Protein AF-A0A7X5AK95-F1 (afdb_monomer)

Secondary structure (DSSP, 8-state):
-HHHHHHHHHHHHHHHHHHHHS-EE-TTS-EE--SSPPPP-TTS-HHHHHHSPP-PPPTTPPPP--

Organism: NCBI:txid2691040

pLDDT: mean 74.98, std 8.94, range [48.94, 93.25]

Sequence (66 aa):
MLTTRLLLAATLLGTLLLAGCTTYTFDDGHRETVWGVPAEDETLSREERVNTPPRYREPGEIPEAR

Solvent-accessible surface area (backbone atoms only — not comparable to full-atom values): 4502 Å² total; per-residue (Å²): 110,71,65,63,53,50,52,53,51,51,51,51,52,50,53,57,58,55,56,64,75,59,42,47,72,46,98,87,68,48,75,46,75,60,85,90,63,77,82,82,66,83,91,50,54,74,69,54,56,73,72,47,76,87,82,76,81,64,94,84,74,76,80,82,86,128

Nearest PDB structures (foldseek):
  8jxd-assembly1_B-2  TM=3.707E-01  e=6.565E+00  Rattus norvegicus
  7ohq-assembly1_v  TM=3.523E-01  e=6.565E+00  Saccharomyces cerevisiae S288C

Radius of gyration: 17.96 Å; Cα contacts (8 Å, |Δi|>4): 16; chains: 1; bounding box: 55×23×28 Å

Structure (mmCIF, N/CA/C/O backbone):
data_AF-A0A7X5AK95-F1
#
_entry.id   AF-A0A7X5AK95-F1
#
loop_
_atom_site.group_PDB
_atom_site.id
_atom_site.type_symbol
_atom_site.label_atom_id
_atom_site.label_alt_id
_atom_site.label_comp_id
_atom_site.label_asym_id
_atom_site.label_entity_id
_atom_site.label_seq_id
_atom_site.pdbx_PDB_ins_code
_atom_site.Cartn_x
_atom_site.Cartn_y
_atom_site.Cartn_z
_atom_site.occupancy
_atom_site.B_iso_or_equiv
_atom_site.auth_seq_id
_atom_site.auth_comp_id
_atom_site.auth_asym_id
_atom_site.auth_atom_id
_atom_site.pdbx_PDB_model_num
ATOM 1 N N . MET A 1 1 ? 35.385 -2.507 -15.334 1.00 62.00 1 MET A N 1
ATOM 2 C CA . MET A 1 1 ? 34.987 -1.555 -14.267 1.00 62.00 1 MET A CA 1
ATOM 3 C C . MET A 1 1 ? 33.721 -0.768 -14.603 1.00 62.00 1 MET A C 1
ATOM 5 O O . MET A 1 1 ? 32.860 -0.677 -13.739 1.00 62.00 1 MET A O 1
ATOM 9 N N . LEU A 1 2 ? 33.572 -0.222 -15.820 1.00 77.56 2 LEU A N 1
ATOM 10 C CA . LEU A 1 2 ? 32.367 0.520 -16.231 1.00 77.56 2 LEU A CA 1
ATOM 11 C C . LEU A 1 2 ? 31.087 -0.337 -16.181 1.00 77.56 2 LEU A C 1
ATOM 13 O O . LEU A 1 2 ? 30.083 0.084 -15.622 1.00 77.56 2 LEU A O 1
ATOM 17 N N . THR A 1 3 ? 31.159 -1.572 -16.679 1.00 80.88 3 THR A N 1
ATOM 18 C CA . THR A 1 3 ? 30.058 -2.550 -16.667 1.00 80.88 3 THR A CA 1
ATOM 19 C C . THR A 1 3 ? 29.585 -2.910 -15.259 1.00 80.88 3 THR A C 1
ATOM 21 O O . THR A 1 3 ? 28.388 -2.949 -15.007 1.00 80.88 3 THR A O 1
ATOM 24 N N . THR A 1 4 ? 30.509 -3.094 -14.313 1.00 83.94 4 THR A N 1
ATOM 25 C CA . THR A 1 4 ? 30.180 -3.376 -12.906 1.00 83.94 4 THR A CA 1
ATOM 26 C C . THR A 1 4 ? 29.435 -2.214 -12.248 1.00 83.94 4 THR A C 1
ATOM 28 O O . THR A 1 4 ? 28.477 -2.440 -11.520 1.00 83.94 4 THR A O 1
ATOM 31 N N . ARG A 1 5 ? 29.839 -0.968 -12.530 1.00 88.62 5 ARG A N 1
ATOM 32 C CA . ARG A 1 5 ? 29.169 0.237 -12.009 1.00 88.62 5 ARG A CA 1
ATOM 33 C C . ARG A 1 5 ? 27.776 0.423 -12.611 1.00 88.62 5 ARG A C 1
ATOM 35 O O . ARG A 1 5 ? 26.858 0.803 -11.894 1.00 88.62 5 ARG A O 1
ATOM 42 N N . LEU A 1 6 ? 27.621 0.120 -13.901 1.00 90.69 6 LEU A N 1
ATOM 43 C CA . LEU A 1 6 ? 26.335 0.200 -14.594 1.00 90.69 6 LEU A CA 1
ATOM 44 C C . LEU A 1 6 ? 25.332 -0.825 -14.047 1.00 90.69 6 LEU A C 1
ATOM 46 O O . LEU A 1 6 ? 24.179 -0.484 -13.802 1.00 90.69 6 LEU A O 1
ATOM 50 N N . LEU A 1 7 ? 25.791 -2.057 -13.801 1.00 91.00 7 LEU A N 1
ATOM 51 C CA . LEU A 1 7 ? 24.979 -3.105 -13.180 1.00 91.00 7 LEU A CA 1
ATOM 52 C C . LEU A 1 7 ? 24.502 -2.688 -11.789 1.00 91.00 7 LEU A C 1
ATOM 54 O O . LEU A 1 7 ? 23.321 -2.819 -11.506 1.00 91.00 7 LEU A O 1
ATOM 58 N N . LEU A 1 8 ? 25.395 -2.131 -10.966 1.00 93.25 8 LEU A N 1
ATOM 59 C CA . LEU A 1 8 ? 25.080 -1.669 -9.610 1.00 93.25 8 LEU A CA 1
ATOM 60 C C . LEU A 1 8 ? 24.051 -0.528 -9.598 1.00 93.25 8 LEU A C 1
ATOM 62 O O . LEU A 1 8 ? 23.150 -0.510 -8.763 1.00 93.25 8 LEU A O 1
ATOM 66 N N . ALA A 1 9 ? 24.166 0.411 -10.541 1.00 91.44 9 ALA A N 1
ATOM 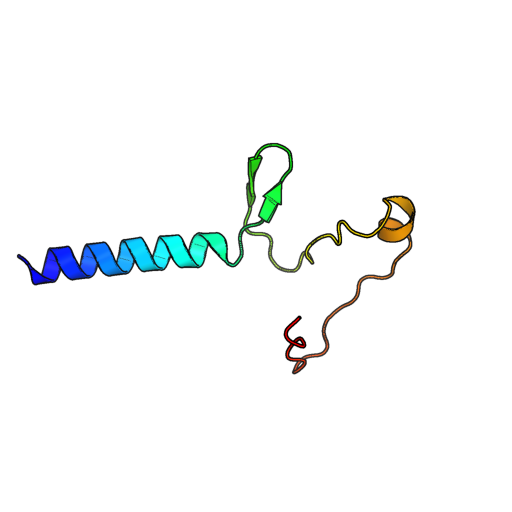67 C CA . ALA A 1 9 ? 23.199 1.493 -10.703 1.00 91.44 9 ALA A CA 1
ATOM 68 C C . ALA A 1 9 ? 21.824 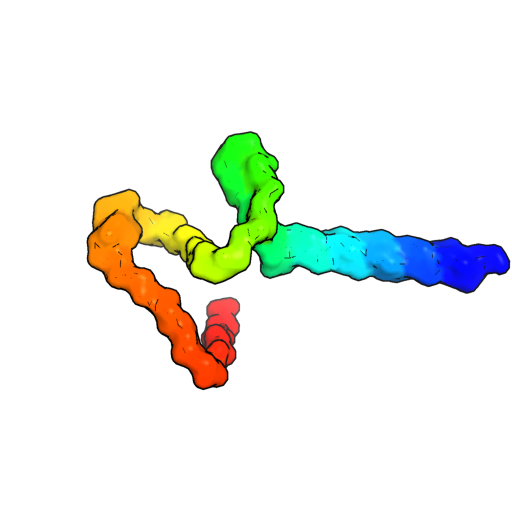0.970 -11.151 1.00 91.44 9 ALA A C 1
ATOM 70 O O . ALA A 1 9 ? 20.803 1.420 -10.637 1.00 91.44 9 ALA A O 1
ATOM 71 N N . ALA A 1 10 ? 21.793 -0.003 -12.067 1.00 91.19 10 ALA A N 1
ATOM 72 C CA . ALA A 1 10 ? 20.555 -0.617 -12.538 1.00 91.19 10 ALA A CA 1
ATOM 73 C C . ALA A 1 10 ? 19.836 -1.406 -11.431 1.00 91.19 10 ALA A C 1
ATOM 75 O O . ALA A 1 10 ? 18.619 -1.284 -11.301 1.00 91.19 10 ALA A O 1
ATOM 76 N N . THR A 1 11 ? 20.562 -2.160 -10.595 1.00 89.12 11 THR A N 1
ATOM 77 C CA . THR A 1 11 ? 19.957 -2.844 -9.439 1.00 89.12 11 THR A CA 1
ATOM 78 C C . THR A 1 11 ? 19.436 -1.860 -8.404 1.00 89.12 11 THR A C 1
ATOM 80 O O . THR A 1 11 ? 18.308 -2.028 -7.951 1.00 89.12 11 THR A O 1
ATOM 83 N N . LEU A 1 12 ? 20.201 -0.815 -8.067 1.00 88.81 12 LEU A N 1
ATOM 84 C CA . LEU A 1 12 ? 19.749 0.222 -7.132 1.00 88.81 12 LEU A CA 1
ATOM 85 C C . LEU A 1 12 ? 18.475 0.909 -7.624 1.00 88.81 12 LEU A C 1
ATOM 87 O O . LEU A 1 12 ? 17.496 0.991 -6.882 1.00 88.81 12 LEU A O 1
ATOM 91 N N . LEU A 1 13 ? 18.464 1.345 -8.884 1.00 87.75 13 LEU A N 1
ATOM 92 C CA . LEU A 1 13 ? 17.299 1.982 -9.485 1.00 87.75 13 LEU A CA 1
ATOM 93 C C . LEU A 1 13 ? 16.099 1.023 -9.496 1.00 87.75 13 LEU A C 1
ATOM 95 O O . LEU A 1 13 ? 15.023 1.404 -9.051 1.00 87.75 13 LEU A O 1
ATOM 99 N N . GLY A 1 14 ? 16.296 -0.238 -9.892 1.00 84.00 14 GLY A N 1
ATOM 100 C CA . GLY A 1 14 ? 15.255 -1.266 -9.838 1.00 84.00 14 GLY A CA 1
ATOM 101 C C . GLY A 1 14 ? 14.660 -1.426 -8.436 1.00 84.00 14 GLY A C 1
ATOM 102 O O . GLY A 1 14 ? 13.446 -1.365 -8.276 1.00 84.00 14 GLY A O 1
ATOM 103 N N . THR A 1 15 ? 15.498 -1.541 -7.402 1.00 79.88 15 THR A N 1
ATOM 104 C CA . THR A 1 15 ? 15.016 -1.662 -6.014 1.00 79.88 15 THR A CA 1
ATOM 105 C C . THR A 1 15 ? 14.262 -0.424 -5.525 1.00 79.88 15 THR A C 1
ATOM 107 O O . THR A 1 15 ? 13.263 -0.564 -4.825 1.00 79.88 15 THR A O 1
ATOM 110 N N . LEU A 1 16 ? 14.686 0.776 -5.932 1.00 77.88 16 LEU A N 1
ATOM 111 C CA . LEU A 1 16 ? 14.017 2.037 -5.600 1.00 77.88 16 LEU A CA 1
ATOM 112 C C . LEU A 1 16 ? 12.631 2.147 -6.243 1.00 77.88 16 LEU A C 1
ATOM 114 O O . LEU A 1 16 ? 11.690 2.566 -5.572 1.00 77.88 16 LEU A O 1
ATOM 118 N N . LEU A 1 17 ? 12.492 1.745 -7.511 1.00 72.88 17 LEU A N 1
ATOM 119 C CA . LEU A 1 17 ? 11.186 1.720 -8.172 1.00 72.88 17 LEU A CA 1
ATOM 120 C C . LEU A 1 17 ? 10.252 0.679 -7.540 1.00 72.88 17 LEU A C 1
ATOM 122 O O . LEU A 1 17 ? 9.085 0.981 -7.310 1.00 72.88 17 LEU A O 1
ATOM 126 N N . LEU A 1 18 ? 10.754 -0.516 -7.206 1.00 67.44 18 LEU A N 1
ATOM 127 C CA . LEU A 1 18 ? 9.930 -1.556 -6.579 1.00 67.44 18 LEU A CA 1
ATOM 128 C C . LEU A 1 18 ? 9.476 -1.178 -5.162 1.00 67.44 18 LEU A C 1
ATOM 130 O O . LEU A 1 18 ? 8.351 -1.499 -4.784 1.00 67.44 18 LEU A O 1
ATOM 134 N N . ALA A 1 19 ? 10.306 -0.466 -4.395 1.00 64.81 19 ALA A N 1
ATOM 135 C CA . ALA A 1 19 ? 9.967 -0.056 -3.033 1.00 64.81 19 ALA A CA 1
ATOM 136 C C . ALA A 1 19 ? 8.744 0.879 -2.964 1.00 64.81 19 ALA A C 1
ATOM 138 O O . ALA A 1 19 ? 8.080 0.918 -1.930 1.00 64.81 19 ALA A O 1
ATOM 139 N N . GLY A 1 20 ? 8.428 1.606 -4.042 1.00 59.72 20 GLY A N 1
ATOM 140 C CA . GLY A 1 20 ? 7.276 2.511 -4.107 1.00 59.72 20 GLY A CA 1
ATOM 141 C C . GLY A 1 20 ? 5.965 1.863 -4.561 1.00 59.72 20 GLY A C 1
ATOM 142 O O . GLY A 1 20 ? 4.905 2.419 -4.302 1.00 59.72 20 GLY A O 1
ATOM 143 N N . CYS A 1 21 ? 6.006 0.700 -5.219 1.00 65.88 21 CYS A N 1
ATOM 144 C CA . CYS A 1 21 ? 4.813 0.119 -5.846 1.00 65.88 21 CYS A CA 1
ATOM 145 C C . CYS A 1 21 ? 3.957 -0.749 -4.906 1.00 65.88 21 CYS A C 1
ATOM 147 O O . CYS A 1 21 ? 2.823 -1.061 -5.258 1.00 65.88 21 CYS A O 1
ATOM 149 N N . THR A 1 22 ? 4.466 -1.144 -3.732 1.00 67.25 22 THR A N 1
ATOM 150 C CA . THR A 1 22 ? 3.736 -2.009 -2.775 1.00 67.25 22 THR A CA 1
ATOM 151 C C . THR A 1 22 ? 3.870 -1.587 -1.307 1.00 67.25 22 THR A C 1
ATOM 153 O O . THR A 1 22 ? 3.413 -2.305 -0.421 1.00 67.25 22 THR A O 1
ATOM 156 N N . THR A 1 23 ? 4.531 -0.465 -1.021 1.00 72.44 23 THR A N 1
ATOM 157 C CA . THR A 1 23 ? 4.733 0.027 0.350 1.00 72.44 23 THR A CA 1
ATOM 158 C C . THR A 1 23 ? 3.703 1.097 0.669 1.00 72.44 23 THR A C 1
ATOM 160 O O . THR A 1 23 ? 3.671 2.139 0.014 1.00 72.44 23 THR A O 1
ATOM 163 N N . TYR A 1 24 ? 2.900 0.863 1.703 1.00 69.25 24 TYR A N 1
ATOM 164 C CA . TYR A 1 24 ? 2.000 1.868 2.254 1.00 69.25 24 TYR A CA 1
ATOM 165 C C . TYR A 1 24 ? 2.801 2.884 3.056 1.00 69.25 24 TYR A C 1
ATOM 167 O O . TYR A 1 24 ? 3.726 2.517 3.778 1.00 69.25 24 TYR A O 1
ATOM 175 N N . THR A 1 25 ? 2.463 4.162 2.900 1.00 75.44 25 THR A N 1
ATOM 176 C CA . THR A 1 25 ? 2.976 5.236 3.754 1.00 75.44 25 THR A CA 1
ATOM 177 C C . THR A 1 25 ? 1.817 5.715 4.616 1.00 75.44 25 THR A C 1
ATOM 179 O O . THR A 1 25 ? 0.791 6.109 4.068 1.00 75.44 25 THR A O 1
ATOM 182 N N . PHE A 1 26 ? 1.964 5.622 5.934 1.00 75.81 26 PHE A N 1
ATOM 183 C CA . PHE A 1 26 ? 0.950 6.029 6.907 1.00 75.81 26 PHE A CA 1
ATOM 184 C C . PHE A 1 26 ? 1.116 7.508 7.288 1.00 75.81 26 PHE A C 1
ATOM 186 O O . PHE A 1 26 ? 2.140 8.124 6.983 1.00 75.81 26 PHE A O 1
ATOM 193 N N . ASP A 1 27 ? 0.121 8.079 7.971 1.00 73.31 27 ASP A N 1
ATOM 194 C CA . ASP A 1 27 ? 0.102 9.497 8.373 1.00 73.31 27 ASP A CA 1
ATOM 195 C C . ASP A 1 27 ? 1.282 9.906 9.272 1.00 73.31 27 ASP A C 1
ATOM 197 O O . ASP A 1 27 ? 1.707 11.061 9.278 1.00 73.31 27 ASP A O 1
ATOM 201 N N . ASP A 1 28 ? 1.846 8.959 10.022 1.00 84.31 28 ASP A N 1
ATOM 202 C CA . ASP A 1 28 ? 3.039 9.146 10.853 1.00 84.31 28 ASP A CA 1
ATOM 203 C C . ASP A 1 28 ? 4.358 9.057 10.056 1.00 84.31 28 ASP A C 1
ATOM 205 O O . ASP A 1 28 ? 5.448 9.168 10.621 1.00 84.31 28 ASP A O 1
ATOM 209 N N . GLY A 1 29 ? 4.275 8.870 8.735 1.00 77.31 29 GLY A N 1
ATOM 210 C CA . GLY A 1 29 ? 5.410 8.681 7.837 1.00 77.31 29 GLY A CA 1
ATOM 211 C C . GLY A 1 29 ? 6.000 7.270 7.879 1.00 77.31 29 GLY A C 1
ATOM 212 O O . GLY A 1 29 ? 7.001 7.013 7.198 1.00 77.31 29 GLY A O 1
ATOM 213 N N . HIS A 1 30 ? 5.406 6.352 8.650 1.00 77.31 30 HIS A N 1
ATOM 214 C CA . HIS A 1 30 ? 5.829 4.961 8.678 1.00 77.31 30 HIS A CA 1
ATOM 215 C C . HIS A 1 30 ? 5.565 4.299 7.325 1.00 77.31 30 HIS A C 1
ATOM 217 O O . HIS A 1 30 ? 4.599 4.610 6.625 1.00 77.31 30 HIS A O 1
ATOM 223 N N . ARG A 1 31 ? 6.451 3.380 6.943 1.00 78.31 31 ARG A N 1
ATOM 224 C CA . ARG A 1 31 ? 6.404 2.681 5.661 1.00 78.31 31 ARG A CA 1
ATOM 225 C C . ARG A 1 31 ? 6.375 1.186 5.888 1.00 78.31 31 ARG A C 1
ATOM 227 O O . ARG A 1 31 ? 7.333 0.636 6.422 1.00 78.31 31 ARG A O 1
ATOM 234 N N . GLU A 1 32 ? 5.310 0.532 5.442 1.00 76.56 32 GLU A N 1
ATOM 235 C CA . GLU A 1 32 ? 5.167 -0.915 5.583 1.00 76.56 32 GLU A CA 1
ATOM 236 C C . GLU A 1 32 ? 4.644 -1.560 4.301 1.00 76.56 32 GLU A C 1
ATOM 238 O O . GLU A 1 32 ? 3.729 -1.062 3.643 1.00 76.56 32 GLU A O 1
ATOM 243 N N . THR A 1 33 ? 5.234 -2.697 3.937 1.00 77.06 33 THR A N 1
ATOM 244 C CA . THR A 1 33 ? 4.713 -3.549 2.868 1.00 77.06 33 THR A CA 1
ATOM 245 C C . THR A 1 33 ? 3.708 -4.519 3.474 1.00 77.06 33 THR A C 1
ATOM 247 O O . THR A 1 33 ? 4.096 -5.504 4.101 1.00 77.06 33 THR A O 1
ATOM 250 N N . VAL A 1 34 ? 2.418 -4.249 3.278 1.00 70.25 34 VAL A N 1
ATOM 251 C CA . VAL A 1 34 ? 1.341 -5.084 3.819 1.00 70.25 34 VAL A CA 1
ATOM 252 C C . VAL A 1 34 ? 0.693 -5.878 2.692 1.00 70.25 34 VAL A C 1
ATOM 254 O O . VAL A 1 34 ? 0.177 -5.317 1.725 1.00 70.25 34 VAL A O 1
ATOM 257 N N . TRP A 1 35 ? 0.725 -7.203 2.802 1.00 66.69 35 TRP A N 1
ATOM 258 C CA . TRP A 1 35 ? 0.137 -8.095 1.806 1.00 66.69 35 TRP A CA 1
ATOM 259 C C . TRP A 1 35 ? -1.346 -8.317 2.102 1.00 66.69 35 TRP A C 1
ATOM 261 O O . TRP A 1 35 ? -1.713 -8.673 3.217 1.00 66.69 35 TRP A O 1
ATOM 271 N N . GLY A 1 36 ? -2.203 -8.129 1.097 1.00 65.31 36 GLY A N 1
ATOM 272 C CA . GLY A 1 36 ? -3.639 -8.409 1.210 1.00 65.31 36 GLY A CA 1
ATOM 273 C C . GLY A 1 36 ? -4.465 -7.348 1.944 1.00 65.31 36 GLY A C 1
ATOM 274 O O . GLY A 1 36 ? -5.675 -7.523 2.060 1.00 65.31 36 GLY A O 1
ATOM 275 N N . VAL A 1 37 ? -3.856 -6.246 2.393 1.00 68.06 37 VAL A N 1
ATOM 276 C CA . VAL A 1 37 ? -4.601 -5.079 2.885 1.00 68.06 37 VAL A CA 1
ATOM 277 C C . VAL A 1 37 ? -4.926 -4.176 1.692 1.00 68.06 37 VAL A C 1
ATOM 279 O O . VAL A 1 37 ? -3.998 -3.753 0.993 1.00 68.06 37 VAL A O 1
ATOM 282 N N . PRO A 1 38 ? -6.214 -3.923 1.397 1.00 65.75 38 PRO A N 1
ATOM 283 C CA . PRO A 1 38 ? -6.602 -2.991 0.350 1.00 65.75 38 PRO A CA 1
ATOM 284 C C . PRO A 1 38 ? -6.245 -1.561 0.763 1.00 65.75 38 PRO A C 1
ATOM 286 O O . PRO A 1 38 ? -6.330 -1.213 1.939 1.00 65.75 38 PRO A O 1
ATOM 289 N N . ALA A 1 39 ? -5.863 -0.736 -0.210 1.00 69.06 39 ALA A N 1
ATOM 290 C CA . ALA A 1 39 ? -5.642 0.682 0.031 1.00 69.06 39 ALA A CA 1
ATOM 291 C C . ALA A 1 39 ? -6.932 1.333 0.549 1.00 69.06 39 ALA A C 1
ATOM 293 O O . ALA A 1 39 ? -8.016 1.055 0.025 1.00 69.06 39 ALA A O 1
ATOM 294 N N . GLU A 1 40 ? -6.814 2.177 1.575 1.00 71.25 40 GLU A N 1
ATOM 295 C CA . GLU A 1 40 ? -7.958 2.935 2.078 1.00 71.25 40 GLU A CA 1
ATOM 296 C C . GLU A 1 40 ? -8.421 3.953 1.027 1.00 71.25 40 GLU A C 1
ATOM 298 O O . GLU A 1 40 ? -7.611 4.615 0.380 1.00 71.25 40 GLU A O 1
ATOM 303 N N . ASP A 1 41 ? -9.736 4.073 0.850 1.00 70.56 41 ASP A N 1
ATOM 304 C CA . ASP A 1 41 ? -10.329 5.104 0.003 1.00 70.56 41 ASP A CA 1
ATOM 305 C C . ASP A 1 41 ? -10.554 6.375 0.831 1.00 70.56 41 ASP A C 1
ATOM 307 O O . ASP A 1 41 ? -11.455 6.440 1.673 1.00 70.56 41 ASP A O 1
ATOM 311 N N . GLU A 1 42 ? -9.721 7.389 0.596 1.00 70.75 42 GLU A N 1
ATOM 312 C CA . GLU A 1 42 ? -9.799 8.683 1.285 1.00 70.75 42 GLU A CA 1
ATOM 313 C C . GLU A 1 42 ? -11.049 9.498 0.920 1.00 70.75 42 GLU A C 1
ATOM 315 O O . GLU A 1 42 ? -11.369 10.470 1.603 1.00 70.75 42 GLU A O 1
ATOM 320 N N . THR A 1 43 ? -11.788 9.115 -0.128 1.00 76.06 43 THR A N 1
ATOM 321 C CA . THR A 1 43 ? -13.039 9.795 -0.501 1.00 76.06 43 THR A CA 1
ATOM 322 C C . THR A 1 43 ? -14.213 9.425 0.407 1.00 76.06 43 THR A C 1
ATOM 324 O O . THR A 1 43 ? -15.227 10.123 0.406 1.00 76.06 43 THR A O 1
ATOM 327 N N . LEU A 1 44 ? -14.075 8.360 1.203 1.00 77.81 44 LEU A N 1
ATOM 328 C CA . LEU A 1 44 ? -15.101 7.870 2.119 1.00 77.81 44 LEU A CA 1
ATOM 329 C C . LEU A 1 44 ? -14.887 8.411 3.535 1.00 77.81 44 LEU A C 1
ATOM 331 O O . LEU A 1 44 ? -13.767 8.408 4.058 1.00 77.81 44 LEU A O 1
ATOM 335 N N . SER A 1 45 ? -15.972 8.787 4.216 1.00 81.81 45 SER A N 1
ATOM 336 C CA . SER A 1 45 ? -15.918 9.080 5.651 1.00 81.81 45 SER A CA 1
ATOM 337 C C . SER A 1 45 ? -15.602 7.819 6.464 1.00 81.81 45 SER A C 1
ATOM 339 O O . SER A 1 45 ? -15.811 6.687 6.025 1.00 81.81 45 SER A O 1
ATOM 341 N N . ARG A 1 46 ? -15.108 7.990 7.696 1.00 78.00 46 ARG A N 1
ATOM 342 C CA . ARG A 1 46 ? -14.739 6.860 8.568 1.00 78.00 46 ARG A CA 1
ATOM 343 C C . ARG A 1 46 ? -15.904 5.893 8.813 1.00 78.00 46 ARG A C 1
ATOM 345 O O . ARG A 1 46 ? -15.689 4.685 8.840 1.00 78.00 46 ARG A O 1
ATOM 352 N N . GLU A 1 47 ? -17.118 6.410 8.988 1.00 82.38 47 GLU A N 1
ATOM 353 C CA . GLU A 1 47 ? -18.320 5.588 9.182 1.00 82.38 47 GLU A CA 1
ATOM 354 C C . GLU A 1 47 ? -18.688 4.805 7.920 1.00 82.38 47 GLU A C 1
ATOM 356 O O . GLU A 1 47 ? -19.047 3.631 8.014 1.00 82.38 47 GLU A O 1
ATOM 361 N N . GLU A 1 48 ? -18.538 5.406 6.739 1.00 82.25 48 GLU A N 1
ATOM 362 C CA . GLU A 1 48 ? -18.746 4.715 5.463 1.00 82.25 48 GLU A CA 1
ATOM 363 C C . GLU A 1 48 ? -17.697 3.625 5.238 1.00 82.25 48 GLU A C 1
ATOM 365 O O . GLU A 1 48 ? -18.053 2.526 4.817 1.00 82.25 48 GLU A O 1
ATOM 370 N N . ARG A 1 49 ? -16.427 3.868 5.591 1.00 74.50 49 ARG A N 1
ATOM 371 C CA . ARG A 1 49 ? -15.360 2.857 5.480 1.00 74.50 49 ARG A CA 1
ATOM 372 C C . ARG A 1 49 ? -15.631 1.623 6.338 1.00 74.50 49 ARG A C 1
ATOM 374 O O . ARG A 1 49 ? -15.465 0.510 5.857 1.00 74.50 49 ARG A O 1
ATOM 381 N N . VAL A 1 50 ? -16.072 1.808 7.584 1.00 76.00 50 VAL A N 1
ATOM 382 C CA . VAL A 1 50 ? -16.335 0.692 8.516 1.00 76.00 50 VAL A CA 1
ATOM 383 C C . VAL A 1 50 ? -17.580 -0.107 8.120 1.00 76.00 50 VAL A C 1
ATOM 385 O O . VAL A 1 50 ? -17.622 -1.317 8.331 1.00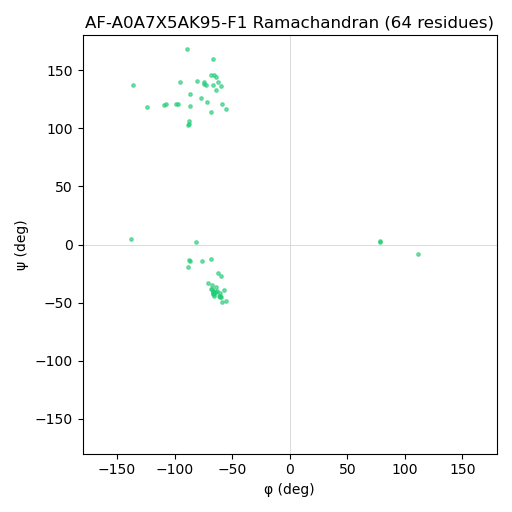 76.00 50 VAL A O 1
ATOM 388 N N . ASN A 1 51 ? -18.587 0.552 7.541 1.00 80.88 51 ASN A N 1
ATOM 389 C CA . ASN A 1 51 ? -19.822 -0.104 7.107 1.00 80.88 51 ASN A CA 1
ATOM 390 C C . ASN A 1 51 ? -19.752 -0.668 5.677 1.00 80.88 51 ASN A C 1
ATOM 392 O O . ASN A 1 51 ? -20.630 -1.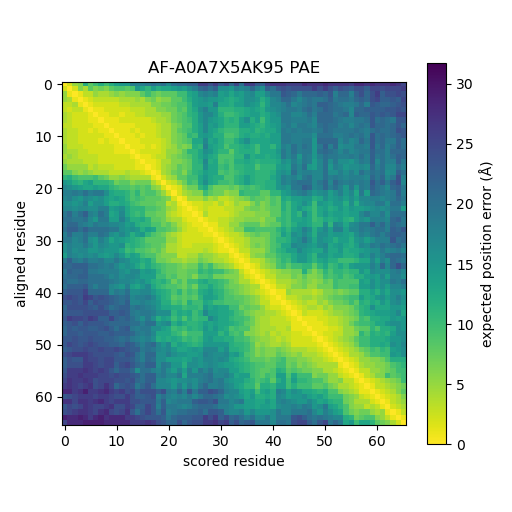439 5.285 1.00 80.88 51 ASN A O 1
ATOM 396 N N . THR A 1 52 ? -18.738 -0.302 4.889 1.00 73.69 52 THR A N 1
ATOM 397 C CA . THR A 1 52 ? -18.559 -0.825 3.531 1.00 73.69 52 THR A CA 1
ATOM 398 C C . THR A 1 52 ? -17.983 -2.241 3.593 1.00 73.69 52 THR A C 1
ATOM 400 O O . THR A 1 52 ? -16.942 -2.455 4.217 1.00 73.69 52 THR A O 1
ATOM 403 N N . PRO A 1 53 ? -18.617 -3.233 2.944 1.00 72.06 53 PRO A N 1
ATOM 404 C CA . PRO A 1 53 ? -18.077 -4.583 2.905 1.00 72.06 53 PRO A CA 1
ATOM 405 C C . PRO A 1 53 ? -16.731 -4.607 2.164 1.00 72.06 53 PRO A C 1
ATOM 407 O O . PRO A 1 53 ? -16.570 -3.900 1.163 1.00 72.06 53 PRO A O 1
ATOM 410 N N . PRO A 1 54 ? -15.768 -5.440 2.599 1.00 68.12 54 PRO A N 1
ATOM 411 C CA . PRO A 1 54 ? -14.502 -5.584 1.897 1.00 68.12 54 PRO A CA 1
ATOM 412 C C . PRO A 1 54 ? -14.755 -6.042 0.457 1.00 68.12 54 PRO A C 1
ATOM 414 O O . PRO A 1 54 ? -15.351 -7.092 0.211 1.00 68.12 54 PRO A O 1
ATOM 417 N N . ARG A 1 55 ? -14.304 -5.236 -0.508 1.00 68.81 55 ARG A N 1
ATOM 418 C CA . ARG A 1 55 ? -14.337 -5.584 -1.930 1.00 68.81 55 ARG A CA 1
ATOM 419 C C . ARG A 1 55 ? -13.070 -6.343 -2.292 1.00 68.81 55 ARG A C 1
ATOM 421 O O . ARG A 1 55 ? -12.003 -5.756 -2.451 1.00 68.81 55 ARG A O 1
ATOM 428 N N . TYR A 1 56 ? -13.203 -7.653 -2.432 1.00 66.88 56 TYR A N 1
ATOM 429 C CA . TYR A 1 56 ? -12.168 -8.483 -3.033 1.00 66.88 56 TYR A CA 1
ATOM 430 C C . TYR A 1 56 ? -12.263 -8.382 -4.554 1.00 66.88 56 TYR A C 1
ATOM 432 O O . TYR A 1 56 ? -13.363 -8.340 -5.103 1.00 66.88 56 TYR A O 1
ATOM 440 N N . ARG A 1 57 ? -11.116 -8.336 -5.235 1.00 66.75 57 ARG A N 1
ATOM 441 C CA . ARG A 1 57 ? -11.088 -8.430 -6.698 1.00 66.75 57 ARG A CA 1
ATOM 442 C C . ARG A 1 57 ? -11.361 -9.863 -7.120 1.00 66.75 57 ARG A C 1
ATOM 444 O O . ARG A 1 57 ? -10.823 -10.794 -6.513 1.00 66.75 57 ARG A O 1
ATOM 451 N N . GLU A 1 58 ? -12.134 -10.032 -8.184 1.00 76.62 58 GLU A N 1
ATOM 452 C CA . GLU A 1 58 ? -12.254 -11.336 -8.822 1.00 76.62 58 GLU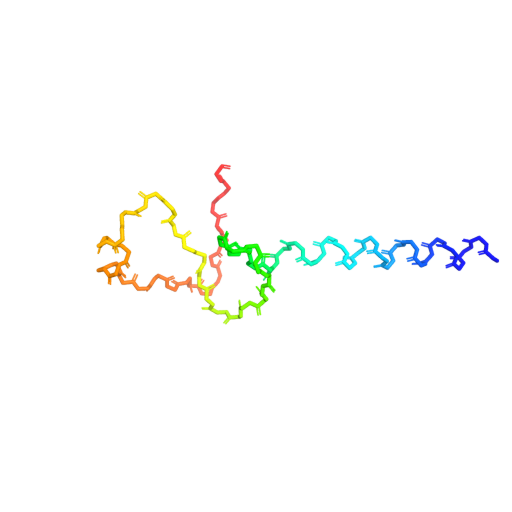 A CA 1
ATOM 453 C C . GLU A 1 58 ? -10.958 -11.656 -9.589 1.00 76.62 58 GLU A C 1
ATOM 455 O O . GLU A 1 58 ? -10.387 -10.775 -10.247 1.00 76.62 58 GLU A O 1
ATOM 460 N N . PRO A 1 59 ? -10.439 -12.896 -9.504 1.00 74.69 59 PRO A N 1
ATOM 461 C CA . PRO A 1 59 ? -9.269 -13.295 -10.273 1.00 74.69 59 PRO A CA 1
ATOM 462 C C . PRO A 1 59 ? -9.485 -13.057 -11.775 1.00 74.69 59 PRO A C 1
ATOM 464 O O . PRO A 1 59 ? -10.341 -13.688 -12.388 1.00 74.69 59 PRO A O 1
ATOM 467 N N . GLY A 1 60 ? -8.687 -12.164 -12.367 1.00 77.25 60 GLY A N 1
ATOM 468 C CA . GLY A 1 60 ? -8.7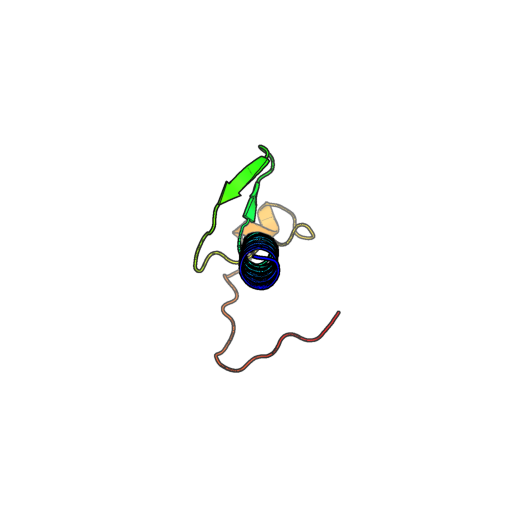64 -11.815 -13.792 1.00 77.25 60 GLY A CA 1
ATOM 469 C C . GLY A 1 60 ? -9.266 -10.400 -14.093 1.00 77.25 60 GLY A C 1
ATOM 470 O O . GLY A 1 60 ? -9.152 -9.975 -15.240 1.00 77.25 60 GLY A O 1
ATOM 471 N N . GLU A 1 61 ? -9.749 -9.640 -13.103 1.00 75.81 61 GLU A N 1
ATOM 472 C CA . GLU A 1 61 ? -10.071 -8.224 -13.315 1.00 75.81 61 GLU A CA 1
ATOM 473 C C . GLU A 1 61 ? -8.805 -7.365 -13.467 1.00 75.81 61 GLU A C 1
ATOM 475 O O . GLU A 1 61 ? -7.957 -7.297 -12.569 1.00 75.81 61 GLU A O 1
ATOM 480 N N . ILE A 1 62 ? -8.702 -6.660 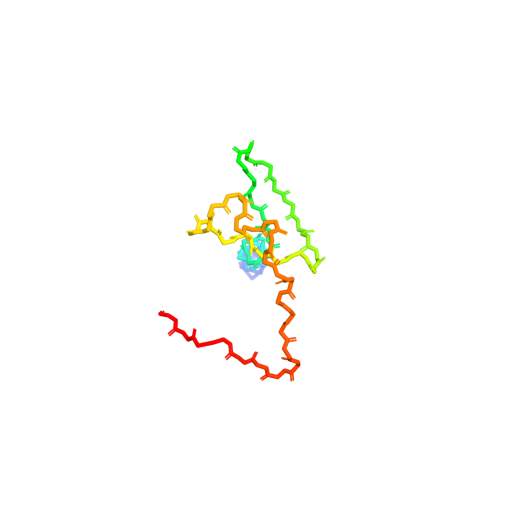-14.599 1.00 70.62 62 ILE A N 1
ATOM 481 C CA . ILE A 1 62 ? -7.731 -5.582 -14.808 1.00 70.62 62 ILE A CA 1
ATOM 482 C C . ILE A 1 62 ? -8.464 -4.263 -14.535 1.00 70.62 62 ILE A C 1
ATOM 484 O O . ILE A 1 62 ? -9.464 -3.996 -15.198 1.00 70.62 62 ILE A O 1
ATOM 488 N N . PRO A 1 63 ? -8.008 -3.448 -13.568 1.00 63.69 63 PRO A N 1
ATOM 489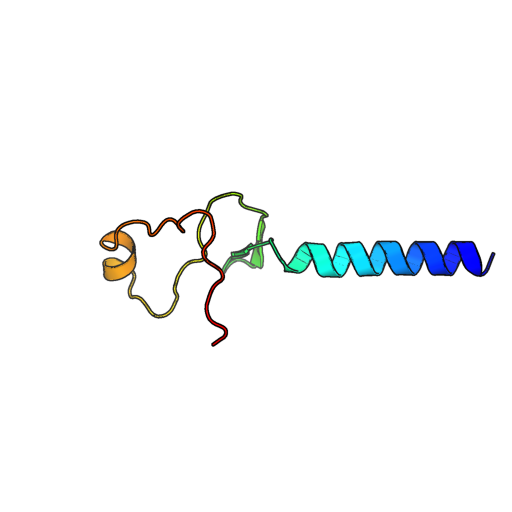 C CA . PRO A 1 63 ? -8.694 -2.212 -13.214 1.00 63.69 63 PRO A CA 1
ATOM 490 C C . PRO A 1 63 ? -8.726 -1.243 -14.397 1.00 63.69 63 PRO A C 1
ATOM 492 O O . PRO A 1 63 ? -7.732 -1.092 -15.112 1.00 63.69 63 PRO A O 1
ATOM 495 N N . GLU A 1 64 ? -9.861 -0.568 -14.579 1.00 67.69 64 GLU A N 1
ATOM 496 C CA . GLU A 1 64 ? -9.982 0.479 -15.589 1.00 67.69 64 GLU A CA 1
ATOM 497 C C . GLU A 1 64 ? -9.042 1.642 -15.254 1.00 67.69 64 GLU A C 1
ATOM 499 O O . GLU A 1 64 ? -8.951 2.089 -14.106 1.00 67.69 64 GLU A O 1
ATOM 504 N N . ALA A 1 65 ? -8.304 2.107 -16.262 1.00 56.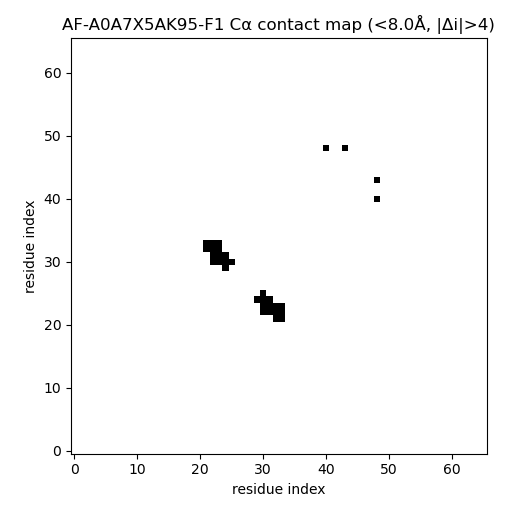59 65 ALA A N 1
ATOM 505 C CA . ALA A 1 65 ? -7.430 3.258 -16.120 1.00 56.59 65 ALA A CA 1
ATOM 506 C C . ALA A 1 65 ? -8.296 4.512 -15.931 1.00 56.59 65 ALA A C 1
ATOM 508 O O . ALA A 1 65 ? -9.047 4.882 -16.833 1.00 56.59 65 ALA A O 1
ATOM 509 N N . ARG A 1 66 ? -8.209 5.120 -14.744 1.00 48.94 66 ARG A N 1
ATOM 510 C CA . ARG A 1 66 ? -8.795 6.432 -14.446 1.00 48.94 66 ARG A CA 1
ATOM 511 C C . ARG A 1 66 ? -8.062 7.536 -15.204 1.00 48.94 66 ARG A C 1
ATOM 513 O O . ARG A 1 66 ? -6.812 7.483 -15.237 1.00 48.94 66 ARG A O 1
#

Mean predicted aligned error: 12.86 Å

Foldseek 3Di:
DVVVVVVVVVVVVVVVVVLPPQWDQDPVRDTDRDPPDDDDDPVDDPVCSVPDPDDDDDPPDDDDDD